Protein AF-A0A946YHM0-F1 (afdb_monomer_lite)

Secondary structure (DSSP, 8-state):
---------HHHHHHTSPPHHHHHHHHHHHHHHIIIIIHHHHHHHHT-S---------------

Radius of gyration: 20.3 Å; chains: 1; bounding box: 58×31×42 Å

Foldseek 3Di:
DDPDDDDDDPVNVVVVDDDPVVVVVVVVVVVVCCVVPVVVVVCVVVVHPDDDDDDDDDPPDPPD

Structure (mmCIF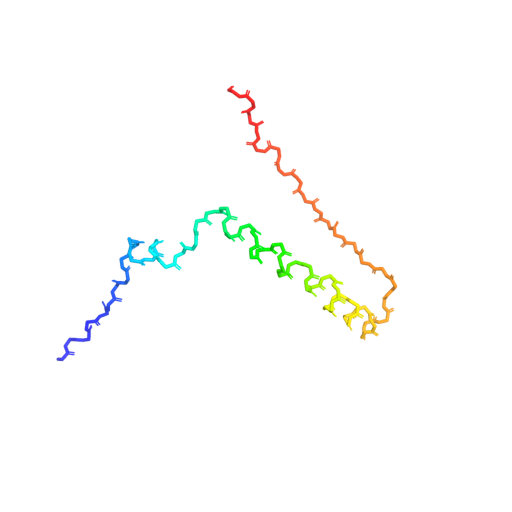, N/CA/C/O backbone):
data_AF-A0A946YHM0-F1
#
_entry.id   AF-A0A946YHM0-F1
#
loop_
_atom_site.group_PDB
_atom_site.id
_atom_site.type_symbol
_atom_site.label_atom_id
_atom_site.label_alt_id
_atom_site.label_comp_id
_atom_site.label_asym_id
_atom_site.label_entity_id
_atom_site.label_seq_id
_atom_site.pdbx_PDB_ins_code
_atom_site.Cartn_x
_atom_sit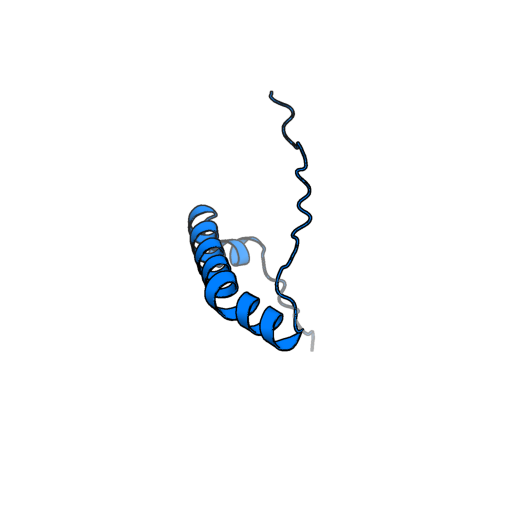e.Cartn_y
_atom_site.Cartn_z
_atom_site.occupancy
_atom_site.B_iso_or_equiv
_atom_site.auth_seq_id
_atom_site.auth_comp_id
_atom_site.auth_asym_id
_atom_site.auth_atom_id
_atom_site.pdbx_PDB_model_num
ATOM 1 N N . MET A 1 1 ? 49.951 -6.097 -2.966 1.00 44.34 1 MET A N 1
ATOM 2 C CA . MET A 1 1 ? 48.692 -6.830 -3.208 1.00 44.34 1 MET A CA 1
ATOM 3 C C . MET A 1 1 ? 47.586 -5.786 -3.326 1.00 44.34 1 MET A C 1
ATOM 5 O O . MET A 1 1 ? 47.027 -5.386 -2.316 1.00 44.34 1 MET A O 1
ATOM 9 N N . CYS A 1 2 ? 47.398 -5.208 -4.515 1.00 40.03 2 CYS A N 1
ATOM 10 C CA . CYS A 1 2 ? 46.418 -4.140 -4.729 1.00 40.03 2 CYS A CA 1
ATOM 11 C C . CYS A 1 2 ? 45.021 -4.775 -4.749 1.00 40.03 2 CYS A C 1
ATOM 13 O O . CYS A 1 2 ? 44.747 -5.601 -5.616 1.00 40.03 2 CYS A O 1
ATOM 15 N N . LEU A 1 3 ? 44.173 -4.447 -3.774 1.00 51.53 3 LEU A N 1
ATOM 16 C CA . LEU A 1 3 ? 42.760 -4.819 -3.790 1.00 51.53 3 LEU A CA 1
ATOM 17 C C . LEU A 1 3 ? 42.074 -4.020 -4.905 1.00 51.53 3 LEU A C 1
ATOM 19 O O . LEU A 1 3 ? 41.901 -2.809 -4.789 1.00 51.53 3 LEU A O 1
ATOM 23 N N . LEU A 1 4 ? 41.724 -4.699 -5.998 1.00 52.72 4 LEU A N 1
ATOM 24 C CA . LEU A 1 4 ? 40.859 -4.161 -7.043 1.00 52.72 4 LEU A CA 1
ATOM 25 C C . LEU A 1 4 ? 39.448 -4.027 -6.465 1.00 52.72 4 LEU A C 1
ATOM 27 O O . LEU A 1 4 ? 38.755 -5.019 -6.251 1.00 52.72 4 LEU A O 1
ATOM 31 N N . ILE A 1 5 ? 39.034 -2.795 -6.189 1.00 60.44 5 ILE A N 1
ATOM 32 C CA . ILE A 1 5 ? 37.632 -2.474 -5.937 1.00 60.44 5 ILE A CA 1
ATOM 33 C C . ILE A 1 5 ? 36.928 -2.571 -7.293 1.00 60.44 5 ILE A C 1
ATOM 35 O O . ILE A 1 5 ? 37.188 -1.766 -8.184 1.00 60.44 5 ILE A O 1
ATOM 39 N N . SER A 1 6 ? 36.078 -3.584 -7.468 1.00 62.84 6 SER A N 1
ATOM 40 C CA . SER A 1 6 ? 35.217 -3.706 -8.646 1.00 62.84 6 SER A CA 1
ATOM 41 C C . SER A 1 6 ? 34.139 -2.627 -8.572 1.00 62.84 6 SER A C 1
ATOM 43 O O . SER A 1 6 ? 33.161 -2.763 -7.839 1.00 62.84 6 SER A O 1
ATOM 45 N N . SER A 1 7 ? 34.334 -1.527 -9.291 1.00 66.62 7 SER A N 1
ATOM 46 C CA . SER A 1 7 ? 33.287 -0.540 -9.547 1.00 66.62 7 SER A CA 1
ATOM 47 C C . SER A 1 7 ? 32.228 -1.170 -10.452 1.00 66.62 7 SER A C 1
ATOM 49 O O . SER A 1 7 ? 32.529 -1.518 -11.591 1.00 66.62 7 SER A O 1
ATOM 51 N N . ALA A 1 8 ? 31.004 -1.333 -9.945 1.00 68.25 8 ALA A N 1
ATOM 52 C CA . ALA A 1 8 ? 29.864 -1.733 -10.766 1.00 68.25 8 ALA A CA 1
ATOM 53 C C . ALA A 1 8 ? 29.605 -0.657 -11.836 1.00 68.25 8 ALA A C 1
ATOM 55 O O . ALA A 1 8 ? 29.479 0.525 -11.502 1.00 68.25 8 ALA A O 1
ATOM 56 N N . ASN A 1 9 ? 29.550 -1.057 -13.109 1.00 74.38 9 ASN A N 1
ATOM 57 C CA . ASN A 1 9 ? 29.201 -0.158 -14.210 1.00 74.38 9 ASN A CA 1
ATOM 58 C C . ASN A 1 9 ? 27.686 0.099 -14.213 1.00 74.38 9 ASN A C 1
ATOM 60 O O . ASN A 1 9 ? 26.895 -0.809 -13.963 1.00 74.38 9 ASN A O 1
ATOM 64 N N . ALA A 1 10 ? 27.268 1.333 -14.509 1.00 70.12 10 ALA A N 1
ATOM 65 C CA . ALA A 1 10 ? 25.851 1.713 -14.533 1.00 70.12 10 ALA A CA 1
ATOM 66 C C . ALA A 1 10 ? 25.033 0.901 -15.558 1.00 70.12 10 ALA A C 1
ATOM 68 O O . ALA A 1 10 ? 23.873 0.580 -15.300 1.00 70.12 10 ALA A O 1
ATOM 69 N N . ASP A 1 11 ? 25.660 0.503 -16.667 1.00 73.69 11 ASP A N 1
ATOM 70 C CA . ASP A 1 11 ? 25.037 -0.320 -17.708 1.00 73.69 11 ASP A CA 1
ATOM 71 C C . ASP A 1 11 ? 24.690 -1.728 -17.193 1.00 73.69 11 ASP A C 1
ATOM 73 O O . ASP A 1 11 ? 23.585 -2.212 -17.416 1.00 73.69 11 ASP A O 1
ATOM 77 N N . GLU A 1 12 ? 25.562 -2.340 -16.386 1.00 76.88 12 GLU A N 1
ATOM 78 C CA . GLU A 1 12 ? 25.324 -3.656 -15.769 1.00 76.88 12 GLU A CA 1
ATOM 79 C C . GLU A 1 12 ? 24.157 -3.621 -14.763 1.00 76.88 12 GLU A C 1
ATOM 81 O O . GLU A 1 12 ? 23.399 -4.580 -14.615 1.00 76.88 12 GLU A O 1
ATOM 86 N N . LEU A 1 13 ? 23.977 -2.494 -14.065 1.00 76.94 13 LEU A N 1
ATOM 87 C CA . LEU A 1 13 ? 22.835 -2.300 -13.169 1.00 76.94 13 LEU A CA 1
ATOM 88 C C . LEU A 1 13 ? 21.528 -2.151 -13.949 1.00 76.94 13 LEU A C 1
ATOM 90 O O . LEU A 1 13 ? 20.492 -2.623 -13.483 1.00 76.94 13 LEU A O 1
ATOM 94 N N . SER A 1 14 ? 21.575 -1.525 -15.125 1.00 77.56 14 SER A N 1
ATOM 95 C CA . SER A 1 14 ? 20.393 -1.318 -15.963 1.00 77.56 14 SER A CA 1
ATOM 96 C C . SER A 1 14 ? 19.803 -2.637 -16.472 1.00 77.56 14 SER A C 1
ATOM 98 O O . SER A 1 14 ? 18.586 -2.797 -16.454 1.00 77.56 14 SER A O 1
ATOM 100 N N . GLU A 1 15 ? 20.650 -3.620 -16.794 1.00 82.44 15 GLU A N 1
ATOM 101 C CA . GLU A 1 15 ? 20.231 -4.962 -17.226 1.00 82.44 15 GLU A CA 1
ATOM 102 C C . GLU A 1 15 ? 19.548 -5.770 -16.111 1.00 82.44 15 GLU A C 1
ATOM 104 O O . GLU A 1 15 ? 18.794 -6.705 -16.375 1.00 82.44 15 GLU A O 1
ATOM 109 N N . ARG A 1 16 ? 19.795 -5.412 -14.846 1.00 86.25 16 ARG A N 1
ATOM 110 C CA . ARG A 1 16 ? 19.253 -6.105 -13.665 1.00 86.25 16 ARG A CA 1
ATOM 111 C C . ARG A 1 16 ? 17.991 -5.452 -13.106 1.00 86.25 16 ARG A C 1
ATOM 113 O O . ARG A 1 16 ? 17.402 -5.979 -12.162 1.00 86.25 16 ARG A O 1
ATOM 120 N N . ILE A 1 17 ? 17.601 -4.296 -13.637 1.00 88.56 17 ILE A N 1
ATOM 121 C CA . ILE A 1 17 ? 16.434 -3.539 -13.194 1.00 88.56 17 ILE A CA 1
ATOM 122 C C . ILE A 1 17 ? 15.302 -3.772 -14.189 1.00 88.56 17 ILE A C 1
ATOM 124 O O . ILE A 1 17 ? 15.463 -3.601 -15.392 1.00 8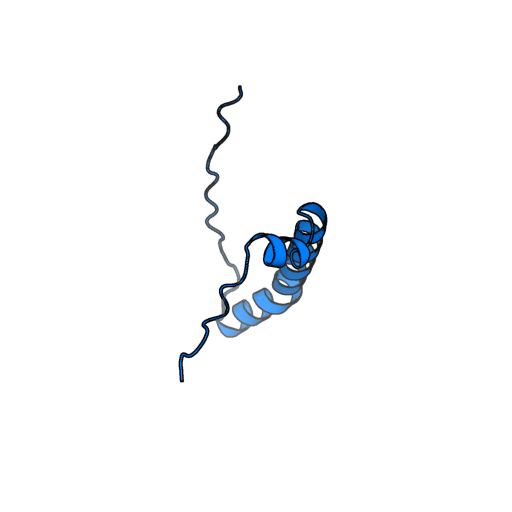8.56 17 ILE A O 1
ATOM 128 N N . LEU A 1 18 ? 14.129 -4.129 -13.669 1.00 90.94 18 LEU A N 1
ATOM 129 C CA . LEU A 1 18 ? 12.944 -4.329 -14.494 1.00 90.94 18 LEU A CA 1
ATOM 130 C C . LEU A 1 18 ? 12.564 -3.043 -15.259 1.00 90.94 18 LEU A C 1
ATOM 132 O O . LEU A 1 18 ? 12.719 -1.937 -14.723 1.00 90.94 18 LEU A O 1
ATOM 136 N N . PRO A 1 19 ? 11.989 -3.154 -16.469 1.00 92.44 19 PRO A N 1
ATOM 137 C CA . PRO A 1 19 ? 11.369 -2.026 -17.155 1.00 92.44 19 PRO A CA 1
ATOM 138 C C . PRO A 1 19 ? 10.340 -1.314 -16.267 1.00 92.44 19 PRO A C 1
ATOM 140 O O . PRO A 1 19 ? 9.674 -1.940 -15.442 1.00 92.44 19 PRO A O 1
ATOM 143 N N . LEU A 1 20 ? 10.151 -0.003 -16.459 1.00 91.75 20 LEU A N 1
ATOM 144 C CA . LEU A 1 20 ? 9.270 0.815 -15.605 1.00 91.75 20 LEU A CA 1
ATOM 145 C C . LEU A 1 20 ? 7.856 0.232 -15.446 1.00 91.75 20 LEU A C 1
ATOM 147 O O . LEU A 1 20 ? 7.304 0.248 -14.349 1.00 91.75 20 LEU A O 1
ATOM 151 N N . ARG A 1 21 ? 7.292 -0.328 -16.522 1.00 91.75 21 ARG A N 1
ATOM 152 C CA . ARG A 1 21 ? 5.963 -0.953 -16.505 1.00 91.75 21 ARG A CA 1
ATOM 153 C C . ARG A 1 21 ? 5.904 -2.183 -15.597 1.00 91.75 21 ARG A C 1
ATOM 155 O O . ARG A 1 21 ? 4.930 -2.361 -14.878 1.00 91.75 21 ARG A O 1
ATOM 162 N N . GLU A 1 22 ? 6.940 -3.012 -15.614 1.00 95.19 22 GLU A N 1
ATOM 163 C CA . GLU A 1 22 ? 7.022 -4.209 -14.770 1.00 95.19 22 GLU A CA 1
ATOM 164 C C . GLU A 1 22 ? 7.289 -3.835 -13.308 1.00 95.19 22 GLU A C 1
ATOM 166 O O . GLU A 1 22 ? 6.716 -4.429 -12.397 1.00 95.19 22 GLU A O 1
ATOM 171 N N . ARG A 1 23 ? 8.074 -2.778 -13.065 1.00 95.19 23 ARG A N 1
ATOM 172 C CA . ARG A 1 23 ? 8.268 -2.227 -11.714 1.00 95.19 23 ARG A CA 1
ATOM 173 C C . ARG A 1 23 ? 6.969 -1.711 -11.103 1.00 95.19 23 ARG A C 1
ATOM 175 O O . ARG A 1 23 ? 6.790 -1.856 -9.896 1.00 95.19 23 ARG A O 1
ATOM 182 N N . ALA A 1 24 ? 6.087 -1.119 -11.909 1.00 95.88 24 ALA A N 1
ATOM 183 C CA . ALA A 1 24 ? 4.774 -0.681 -11.444 1.00 95.88 24 ALA A CA 1
ATOM 184 C C . ALA A 1 24 ? 3.947 -1.874 -10.942 1.00 95.88 24 ALA A C 1
ATOM 186 O O . ALA A 1 24 ? 3.481 -1.841 -9.812 1.00 95.88 24 ALA A O 1
ATOM 187 N N . ALA A 1 25 ? 3.899 -2.974 -11.703 1.00 96.38 25 ALA A N 1
ATOM 188 C CA . ALA A 1 25 ? 3.187 -4.187 -11.290 1.00 96.38 25 ALA A CA 1
ATOM 189 C C . ALA A 1 25 ? 3.722 -4.777 -9.969 1.00 96.38 25 ALA A C 1
ATOM 191 O O . ALA A 1 25 ? 2.942 -5.102 -9.079 1.00 96.38 25 ALA A O 1
ATOM 192 N N . VAL A 1 26 ? 5.049 -4.850 -9.803 1.00 97.06 26 VAL A N 1
ATOM 193 C CA . VAL A 1 26 ? 5.669 -5.296 -8.538 1.00 97.06 26 VAL A CA 1
ATOM 194 C C . VAL A 1 26 ? 5.341 -4.340 -7.386 1.00 97.06 26 VAL A C 1
ATOM 196 O O . VAL A 1 26 ? 5.131 -4.764 -6.251 1.00 97.06 26 VAL A O 1
ATOM 199 N N . THR A 1 27 ? 5.301 -3.035 -7.661 1.00 96.56 27 THR A N 1
ATOM 200 C CA . THR A 1 27 ? 4.949 -2.022 -6.658 1.00 96.56 27 THR A CA 1
ATOM 201 C C . THR A 1 27 ? 3.505 -2.190 -6.196 1.00 96.56 27 THR A C 1
ATOM 203 O O . THR A 1 27 ? 3.257 -2.156 -4.992 1.00 96.56 27 THR A O 1
ATOM 206 N N . ASP A 1 28 ? 2.585 -2.424 -7.131 1.00 97.62 28 ASP A N 1
ATOM 207 C CA . ASP A 1 28 ? 1.168 -2.651 -6.849 1.00 97.62 28 ASP A CA 1
ATOM 208 C C . ASP A 1 28 ? 0.960 -3.923 -6.016 1.00 97.62 28 ASP A C 1
ATOM 210 O O . ASP A 1 28 ? 0.236 -3.892 -5.022 1.00 97.62 28 ASP A O 1
ATOM 214 N N . GLU A 1 29 ? 1.658 -5.014 -6.349 1.00 98.06 29 GLU A N 1
ATOM 215 C CA . GLU A 1 29 ? 1.610 -6.269 -5.588 1.00 98.06 29 GLU A CA 1
ATOM 216 C C . GLU A 1 29 ? 2.078 -6.073 -4.135 1.00 98.06 29 GLU A C 1
ATOM 218 O O . GLU A 1 29 ? 1.389 -6.461 -3.188 1.00 98.06 29 GLU A O 1
ATOM 223 N N . ILE A 1 30 ? 3.221 -5.406 -3.938 1.00 98.19 30 ILE A N 1
ATOM 224 C CA . ILE A 1 30 ? 3.750 -5.104 -2.599 1.00 98.19 30 ILE A CA 1
ATOM 225 C C . ILE A 1 30 ? 2.805 -4.177 -1.831 1.00 98.19 30 ILE A C 1
ATOM 227 O O . ILE A 1 30 ? 2.638 -4.319 -0.615 1.00 98.19 30 ILE A O 1
ATOM 231 N N . LEU A 1 31 ? 2.220 -3.189 -2.509 1.00 97.19 31 LEU A N 1
ATOM 232 C CA . LEU A 1 31 ? 1.285 -2.262 -1.887 1.00 97.19 31 LEU A CA 1
ATOM 233 C C . LEU A 1 31 ? 0.037 -3.001 -1.402 1.00 97.19 31 LEU A C 1
ATOM 235 O O . LEU A 1 31 ? -0.377 -2.790 -0.261 1.00 97.19 31 LEU A O 1
ATOM 239 N N . GLN A 1 32 ? -0.514 -3.889 -2.228 1.00 98.00 32 GLN A N 1
ATOM 240 C CA . GLN A 1 32 ? -1.671 -4.697 -1.870 1.00 98.00 32 GLN A CA 1
ATOM 241 C C . GLN A 1 32 ? -1.380 -5.589 -0.656 1.00 98.00 32 GLN A C 1
ATOM 243 O O . GLN A 1 32 ? -2.119 -5.531 0.325 1.00 98.00 32 GLN A O 1
ATOM 248 N N . ASP A 1 33 ? -0.260 -6.321 -0.653 1.00 98.38 33 ASP A N 1
ATOM 249 C CA . ASP A 1 33 ? 0.135 -7.152 0.495 1.00 98.38 33 ASP A CA 1
ATOM 250 C C . ASP A 1 33 ? 0.243 -6.334 1.793 1.00 98.38 33 ASP A C 1
ATOM 252 O O . ASP A 1 33 ? -0.232 -6.738 2.857 1.00 98.38 33 ASP A O 1
ATOM 256 N N . ARG A 1 34 ? 0.813 -5.128 1.720 1.00 97.31 34 ARG A N 1
ATOM 257 C CA . ARG A 1 34 ? 0.920 -4.253 2.894 1.00 97.31 34 ARG A CA 1
ATOM 258 C C . ARG A 1 34 ? -0.440 -3.793 3.404 1.00 97.31 34 ARG A C 1
ATOM 260 O O . ARG A 1 34 ? -0.614 -3.708 4.620 1.00 97.31 34 ARG A O 1
ATOM 267 N N . LEU A 1 35 ? -1.374 -3.478 2.513 1.00 96.00 35 LEU A N 1
ATOM 268 C CA . LEU A 1 35 ? -2.719 -3.053 2.894 1.00 96.00 35 LEU A CA 1
ATOM 269 C C . LEU 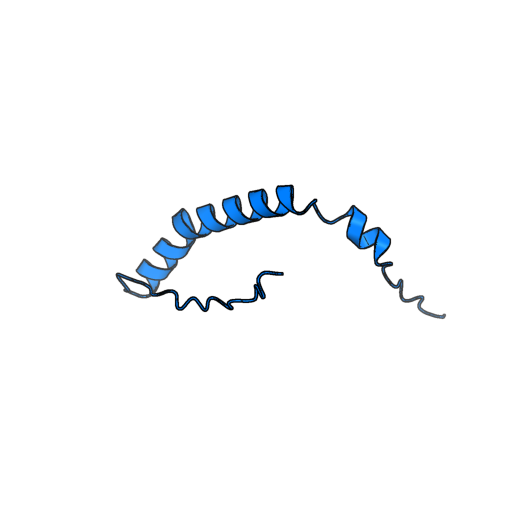A 1 35 ? -3.521 -4.205 3.508 1.00 96.00 35 LEU A C 1
ATOM 271 O O . LEU A 1 35 ? -4.178 -3.998 4.527 1.00 96.00 35 LEU A O 1
ATOM 275 N N . ASP A 1 36 ? -3.402 -5.408 2.950 1.00 97.50 36 ASP A N 1
ATOM 276 C CA . ASP A 1 36 ? -4.161 -6.577 3.397 1.00 97.50 36 ASP A CA 1
ATOM 277 C C . ASP A 1 36 ? -3.577 -7.194 4.678 1.00 97.50 36 ASP A C 1
ATOM 279 O O . ASP A 1 36 ? -4.315 -7.621 5.570 1.00 97.50 36 ASP A O 1
ATOM 283 N N . ASN A 1 37 ? -2.246 -7.208 4.812 1.00 97.75 37 ASN A N 1
ATOM 284 C CA . ASN A 1 37 ? -1.566 -7.945 5.876 1.00 97.75 37 ASN A CA 1
ATOM 285 C C . ASN A 1 37 ? -0.871 -7.043 6.895 1.00 97.75 37 ASN A C 1
ATOM 287 O O . ASN A 1 37 ? -1.049 -7.228 8.103 1.00 97.75 37 ASN A O 1
ATOM 291 N N . LEU A 1 38 ? -0.063 -6.081 6.447 1.00 96.69 38 LEU A N 1
ATOM 292 C CA . LEU A 1 38 ? 0.801 -5.306 7.343 1.00 96.69 38 LEU A CA 1
ATOM 293 C C . LEU A 1 38 ? 0.019 -4.252 8.134 1.00 96.69 38 LEU A C 1
ATOM 295 O O . LEU A 1 38 ? 0.139 -4.191 9.361 1.00 96.69 38 LEU A O 1
ATOM 299 N N . VAL A 1 39 ? -0.785 -3.433 7.456 1.00 95.88 39 VAL A N 1
ATOM 300 C CA . VAL A 1 39 ? -1.537 -2.336 8.083 1.00 95.88 39 VAL A CA 1
ATOM 301 C C . VAL A 1 39 ? -2.469 -2.862 9.187 1.00 95.88 39 VAL A C 1
ATOM 303 O O . VAL A 1 39 ? -2.339 -2.388 10.320 1.00 95.88 39 VAL A O 1
ATOM 306 N N . PRO A 1 40 ? -3.297 -3.908 8.973 1.00 95.88 40 PRO A N 1
ATOM 307 C CA . PRO A 1 40 ? -4.162 -4.440 10.027 1.00 95.88 40 PRO A CA 1
ATOM 308 C C . PRO A 1 40 ? -3.393 -5.024 11.217 1.00 95.88 40 PRO A C 1
ATOM 310 O O . PRO A 1 40 ? -3.881 -5.002 12.349 1.00 95.88 40 PRO A O 1
ATOM 313 N N . GLN A 1 41 ? -2.198 -5.580 10.991 1.00 97.31 41 GLN A N 1
ATOM 314 C CA . GLN A 1 41 ? -1.343 -6.077 12.073 1.00 97.31 41 GLN A CA 1
ATOM 315 C C . GLN A 1 41 ? -0.774 -4.941 12.926 1.00 97.31 41 GLN A C 1
ATOM 317 O O . GLN A 1 41 ? -0.677 -5.08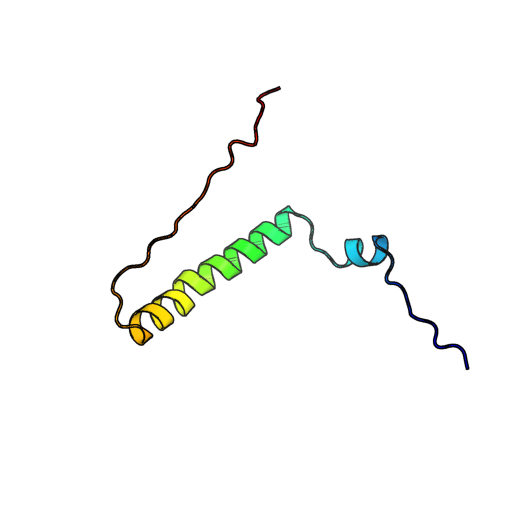2 14.147 1.00 97.31 41 GLN A O 1
ATOM 322 N N . LEU A 1 42 ? -0.379 -3.832 12.301 1.00 96.75 42 LEU A N 1
ATOM 323 C CA . LEU A 1 42 ? 0.142 -2.665 13.010 1.00 96.75 42 LEU A CA 1
ATOM 324 C C . LEU A 1 42 ? -0.965 -1.935 13.771 1.00 96.75 42 LEU A C 1
ATOM 326 O O . LEU A 1 42 ? -0.771 -1.610 14.938 1.00 96.75 42 LEU A O 1
ATOM 330 N N . MET A 1 43 ? -2.135 -1.758 13.156 1.00 96.50 43 MET A N 1
ATOM 331 C CA . MET A 1 43 ? -3.294 -1.126 13.792 1.00 96.50 43 MET A CA 1
ATOM 332 C C . MET A 1 43 ? -3.712 -1.853 15.076 1.00 96.50 43 MET A C 1
ATOM 334 O O . MET A 1 43 ? -3.832 -1.225 16.124 1.00 96.50 43 MET A O 1
ATOM 338 N N . ARG A 1 44 ? -3.813 -3.193 15.030 1.00 96.94 44 ARG A N 1
ATOM 339 C CA . ARG A 1 44 ? -4.120 -4.021 16.212 1.00 96.94 44 ARG A CA 1
ATOM 340 C C . ARG A 1 44 ? -3.063 -3.926 17.307 1.00 96.94 44 ARG A C 1
ATOM 342 O O . ARG A 1 44 ? -3.405 -3.917 18.480 1.00 96.94 44 ARG A O 1
ATOM 349 N N . ARG A 1 45 ? -1.783 -3.890 16.932 1.00 98.00 45 ARG A N 1
ATOM 350 C CA . ARG A 1 45 ? -0.666 -3.817 17.887 1.00 98.00 45 ARG A CA 1
ATOM 351 C C . ARG A 1 45 ? -0.599 -2.470 18.602 1.00 98.00 45 ARG A C 1
ATOM 353 O O . ARG A 1 45 ? -0.156 -2.422 19.741 1.00 98.00 45 ARG A O 1
ATOM 360 N N . SER A 1 46 ? -0.990 -1.406 17.911 1.00 97.25 46 SER A N 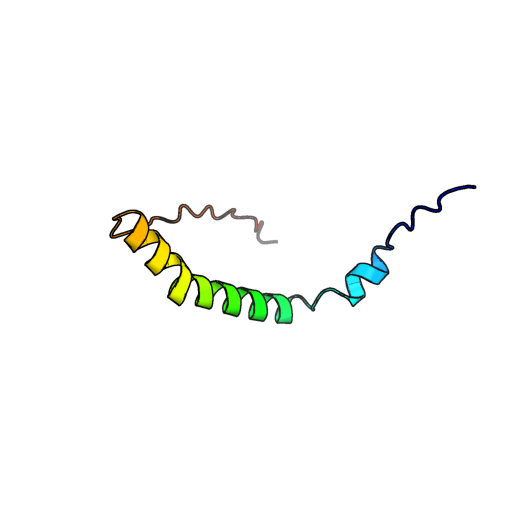1
ATOM 361 C CA . SER A 1 46 ? -0.932 -0.033 18.411 1.00 97.25 46 SER A CA 1
ATOM 362 C C . SER A 1 46 ? -2.260 0.461 18.988 1.00 97.25 46 SER A C 1
ATOM 364 O O . SER A 1 46 ? -2.322 1.613 19.396 1.00 97.25 46 SER A O 1
ATOM 366 N N . GLU A 1 47 ? -3.303 -0.377 18.995 1.00 97.75 47 GLU A N 1
ATOM 367 C CA . GLU A 1 47 ? -4.650 -0.033 19.478 1.00 97.75 47 GLU A CA 1
ATOM 368 C C . GLU A 1 47 ? -5.239 1.213 18.780 1.00 97.75 47 GLU A C 1
ATOM 370 O O . GLU A 1 47 ? -5.844 2.074 19.414 1.00 97.75 47 GLU A O 1
ATOM 375 N N . ILE A 1 48 ? -5.046 1.317 17.455 1.00 96.69 48 ILE A N 1
ATOM 376 C CA . ILE A 1 48 ? -5.605 2.399 16.625 1.00 96.69 48 ILE A CA 1
ATOM 377 C C . ILE A 1 48 ? -6.623 1.860 15.617 1.00 96.69 48 ILE A C 1
ATOM 379 O O . ILE A 1 48 ? -6.372 0.872 14.927 1.00 96.69 48 ILE A O 1
ATOM 383 N N . ASP A 1 49 ? -7.745 2.563 15.475 1.00 94.19 49 ASP A N 1
ATOM 384 C CA . ASP A 1 49 ? -8.831 2.176 14.562 1.00 94.19 49 ASP A CA 1
ATOM 385 C C . ASP A 1 49 ? -8.736 2.848 13.184 1.00 94.19 49 ASP A C 1
ATOM 387 O O . ASP A 1 49 ? -9.439 2.474 12.246 1.00 94.19 49 ASP A O 1
ATOM 391 N N . ALA A 1 50 ? -7.852 3.838 13.038 1.00 92.19 50 ALA A N 1
ATOM 392 C CA . ALA A 1 50 ? -7.632 4.561 11.793 1.00 92.19 50 ALA A CA 1
ATOM 393 C C . ALA A 1 50 ? -6.184 5.048 11.666 1.00 92.19 50 ALA A C 1
ATOM 395 O O . ALA A 1 50 ? -5.468 5.224 12.652 1.00 92.19 50 ALA A O 1
ATOM 396 N N . TRP A 1 51 ? -5.776 5.314 10.427 1.00 89.88 51 TRP A N 1
ATOM 397 C CA . TRP A 1 51 ? -4.494 5.919 10.083 1.00 89.88 51 TRP A CA 1
ATOM 398 C C . TRP A 1 51 ? -4.708 6.990 9.013 1.00 89.88 51 TRP A C 1
ATOM 400 O O . TRP A 1 51 ? -5.651 6.914 8.226 1.00 89.88 51 TRP A O 1
ATOM 410 N N . VAL A 1 52 ? -3.852 8.011 9.005 1.00 89.56 52 VAL A N 1
ATOM 411 C CA . VAL A 1 52 ? -3.939 9.138 8.070 1.00 89.56 52 VAL A CA 1
ATOM 412 C C . VAL A 1 52 ? -2.665 9.187 7.243 1.00 89.56 52 VAL A C 1
ATOM 414 O O . VAL A 1 52 ? -1.564 9.223 7.791 1.00 89.56 52 VAL A O 1
ATOM 417 N N . ILE A 1 53 ? -2.821 9.223 5.922 1.00 86.44 53 ILE A N 1
ATOM 418 C CA . ILE A 1 53 ? -1.721 9.445 4.986 1.00 86.44 53 ILE A CA 1
ATOM 419 C C . ILE A 1 53 ? -1.714 10.926 4.621 1.00 86.44 53 ILE A C 1
ATOM 421 O O . ILE A 1 53 ? -2.671 11.433 4.040 1.00 86.44 53 ILE A O 1
ATOM 425 N N . ILE A 1 54 ? -0.625 11.622 4.943 1.00 87.44 54 ILE A N 1
ATOM 426 C CA . ILE A 1 54 ? -0.411 13.002 4.500 1.00 87.44 54 ILE A CA 1
ATOM 427 C C . ILE A 1 54 ? 0.346 12.942 3.174 1.00 87.44 54 ILE A C 1
ATOM 429 O O . ILE A 1 54 ? 1.576 12.896 3.150 1.00 87.44 54 ILE A O 1
ATOM 433 N N . ALA A 1 55 ? -0.396 12.897 2.070 1.00 81.81 55 ALA A N 1
ATOM 434 C CA . ALA A 1 55 ? 0.179 12.999 0.736 1.00 81.81 55 ALA A CA 1
ATOM 435 C C . ALA A 1 55 ? 0.457 14.470 0.393 1.00 81.81 55 ALA A C 1
ATOM 437 O O . ALA A 1 55 ? -0.335 15.358 0.712 1.00 81.81 55 ALA A O 1
ATOM 438 N N . ARG A 1 56 ? 1.590 14.729 -0.262 1.00 81.25 56 ARG A N 1
ATOM 439 C CA . ARG A 1 56 ? 1.858 16.000 -0.939 1.00 81.25 56 ARG A CA 1
ATOM 440 C C . ARG A 1 56 ? 1.839 15.727 -2.431 1.00 81.25 56 ARG A C 1
ATOM 442 O O . ARG A 1 56 ? 2.614 14.900 -2.899 1.00 81.25 56 ARG A O 1
ATOM 449 N N . GLU A 1 57 ? 0.970 16.414 -3.150 1.00 77.62 57 GLU A N 1
ATOM 450 C CA . GLU A 1 57 ? 1.024 16.464 -4.604 1.00 77.62 57 GLU A CA 1
ATOM 451 C C . GLU A 1 57 ? 1.933 17.635 -4.981 1.00 77.62 57 GLU A C 1
ATOM 453 O O . GLU A 1 57 ? 1.622 18.796 -4.705 1.00 77.62 57 GLU A O 1
ATOM 458 N N . TYR A 1 58 ? 3.105 17.327 -5.531 1.00 67.69 58 TYR A N 1
ATOM 459 C CA . TYR A 1 58 ? 3.902 18.337 -6.209 1.00 67.69 58 TYR A CA 1
ATOM 460 C C . TYR A 1 58 ? 3.349 18.446 -7.624 1.00 67.69 58 TYR A C 1
ATOM 462 O O . TYR A 1 58 ? 3.358 17.474 -8.373 1.00 67.69 58 TYR A O 1
ATOM 470 N N . ASN A 1 59 ? 2.835 19.625 -7.963 1.00 65.75 59 ASN A N 1
ATOM 471 C CA . ASN A 1 59 ? 2.287 19.938 -9.278 1.00 65.75 59 ASN A CA 1
ATOM 472 C C . ASN A 1 59 ? 3.446 20.145 -10.278 1.00 65.75 59 ASN A C 1
ATOM 474 O O . ASN A 1 59 ? 3.621 21.236 -10.814 1.00 65.75 59 ASN A O 1
ATOM 478 N N . GLU A 1 60 ? 4.305 19.134 -10.460 1.00 62.47 60 GLU A N 1
ATOM 479 C CA . GLU A 1 60 ? 5.508 19.202 -11.312 1.00 62.47 60 GLU A CA 1
ATOM 480 C C . GLU A 1 60 ? 5.204 19.186 -12.822 1.00 62.47 60 GLU A C 1
ATOM 482 O O . GLU A 1 60 ? 6.097 18.951 -13.628 1.00 62.47 60 GLU A O 1
ATOM 487 N N . ASP A 1 61 ? 3.972 19.510 -13.216 1.00 64.88 61 ASP A N 1
ATOM 488 C CA . ASP A 1 61 ? 3.629 19.853 -14.591 1.00 64.88 61 ASP A CA 1
ATOM 489 C C . ASP A 1 61 ? 3.624 21.384 -14.764 1.00 64.88 61 ASP A C 1
ATOM 491 O O . ASP A 1 61 ? 2.617 22.043 -14.478 1.00 64.88 61 ASP A O 1
ATOM 495 N N . PRO A 1 62 ? 4.676 22.010 -15.321 1.00 54.66 62 PRO A N 1
ATOM 496 C CA . PRO A 1 62 ? 4.416 23.043 -16.301 1.00 54.66 62 PRO A CA 1
ATOM 497 C C . PRO A 1 62 ? 3.835 22.328 -17.525 1.00 54.66 62 PRO A C 1
ATOM 499 O O . PRO A 1 62 ? 4.533 21.622 -18.251 1.00 54.66 62 PRO A O 1
ATOM 502 N N . VAL A 1 63 ? 2.530 22.462 -17.735 1.00 58.38 63 VAL A N 1
ATOM 503 C CA . VAL A 1 63 ? 1.925 22.098 -19.016 1.00 58.38 63 VAL A CA 1
ATOM 504 C C . VAL A 1 63 ? 2.596 22.952 -20.107 1.00 58.38 63 VAL A C 1
ATOM 506 O O . VAL A 1 63 ? 2.312 24.144 -20.172 1.00 58.38 63 VAL A O 1
ATOM 509 N N . LEU A 1 64 ? 3.434 22.299 -20.931 1.00 48.50 64 LEU A N 1
ATOM 510 C CA . LEU A 1 64 ? 4.137 22.753 -22.155 1.00 48.50 64 LEU A CA 1
ATOM 511 C C . LEU A 1 64 ? 5.145 23.913 -22.035 1.00 48.50 64 LEU A C 1
ATOM 513 O O . LEU A 1 64 ? 4.753 25.055 -21.714 1.00 48.50 64 LEU A O 1
#

Sequence (64 aa):
MCLLISSANADELSERILPLRERAAVTDEILQDRLDNLVPQLMRRSEIDAWVIIAREYNEDPVL

pLDDT: mean 83.45, std 16.27, range [40.03, 98.38]